Protein AF-A0A962WVI0-F1 (afdb_monomer)

Solvent-accessible surface area (backbone atoms only — not comparable to full-atom values): 6288 Å² total; per-residue (Å²): 140,79,96,77,80,83,67,69,96,44,57,62,69,58,54,50,51,53,52,48,50,35,63,75,66,69,47,70,40,40,59,70,53,51,54,46,50,17,64,77,70,76,43,54,53,50,62,50,49,47,32,52,44,49,34,35,76,66,60,50,27,42,79,47,70,33,97,84,33,87,57,80,89,40,72,70,53,44,51,52,53,69,66,40,94,67,65,51,73,73,72,51,65,50,57,67,26,36,37,41,68,50,75,80,127

Structure (mmCIF, N/CA/C/O backbone):
data_AF-A0A962WVI0-F1
#
_entry.id   AF-A0A962WVI0-F1
#
loop_
_atom_site.group_PDB
_atom_site.id
_atom_site.type_symbol
_atom_site.label_atom_id
_atom_site.label_alt_id
_atom_site.label_comp_id
_atom_site.label_asym_id
_atom_site.label_entity_id
_atom_site.label_seq_id
_atom_site.pdbx_PDB_ins_code
_atom_site.Cartn_x
_atom_site.Cartn_y
_atom_site.Cartn_z
_atom_site.occupancy
_atom_site.B_iso_or_equiv
_atom_site.auth_seq_id
_atom_site.auth_comp_id
_atom_site.auth_asym_id
_atom_site.auth_atom_id
_atom_site.pdbx_PDB_model_num
ATOM 1 N N . MET A 1 1 ? 0.475 -22.699 -26.411 1.00 41.25 1 MET A N 1
ATOM 2 C CA . MET A 1 1 ? 1.390 -21.630 -25.960 1.00 41.25 1 MET A CA 1
ATOM 3 C C . MET A 1 1 ? 0.630 -20.345 -26.233 1.00 41.25 1 MET A C 1
ATOM 5 O O . MET A 1 1 ? 0.280 -20.152 -27.384 1.00 41.25 1 MET A O 1
ATOM 9 N N . GLN A 1 2 ? 0.184 -19.534 -25.285 1.00 39.56 2 GLN A N 1
ATOM 10 C CA . GLN A 1 2 ? 0.561 -19.322 -23.888 1.00 39.56 2 GLN A CA 1
ATOM 11 C C . GLN A 1 2 ? -0.676 -18.659 -23.254 1.00 39.56 2 GLN A C 1
ATOM 13 O O . GLN A 1 2 ? -1.166 -17.676 -23.803 1.00 39.56 2 GLN A O 1
ATOM 18 N N . ALA A 1 3 ? -1.232 -19.234 -22.192 1.00 39.66 3 ALA A N 1
ATOM 19 C CA . ALA A 1 3 ? -2.315 -18.620 -21.424 1.00 39.66 3 ALA A CA 1
ATOM 20 C C . ALA A 1 3 ? -1.684 -18.095 -20.133 1.00 39.66 3 ALA A C 1
ATOM 22 O O . ALA A 1 3 ? -1.925 -18.620 -19.056 1.00 39.66 3 ALA A O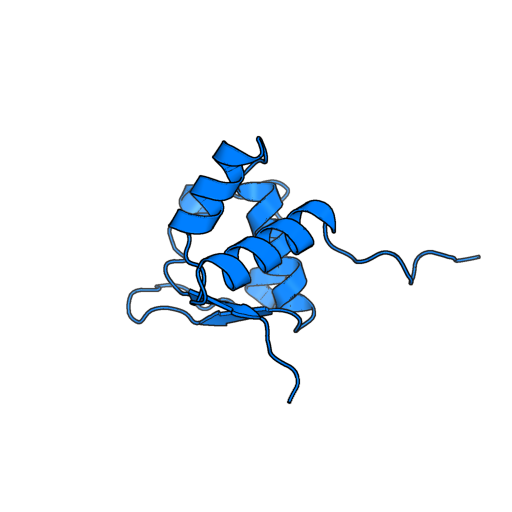 1
ATOM 23 N N . ASP A 1 4 ? -0.784 -17.129 -20.295 1.00 47.91 4 ASP A N 1
ATOM 24 C CA . ASP A 1 4 ? -0.012 -16.513 -19.209 1.00 47.91 4 ASP A CA 1
ATOM 25 C C . ASP A 1 4 ? -0.171 -14.978 -19.226 1.00 47.91 4 ASP A C 1
ATOM 27 O O . ASP A 1 4 ? 0.598 -14.270 -18.585 1.00 47.91 4 ASP A O 1
ATOM 31 N N . ASP A 1 5 ? -1.149 -14.456 -19.980 1.00 47.16 5 ASP A N 1
ATOM 32 C CA . ASP A 1 5 ? -1.398 -13.010 -20.131 1.00 47.16 5 ASP A CA 1
ATOM 33 C C . ASP A 1 5 ? -2.630 -12.520 -19.341 1.00 47.16 5 ASP A C 1
ATOM 35 O O . ASP A 1 5 ? -2.790 -11.326 -19.130 1.00 47.16 5 ASP A O 1
ATOM 39 N N . ASP A 1 6 ? -3.486 -13.435 -18.867 1.00 52.12 6 ASP A N 1
ATOM 40 C CA . ASP A 1 6 ? -4.770 -13.088 -18.229 1.00 52.12 6 ASP A CA 1
ATOM 41 C C . ASP A 1 6 ? -4.716 -13.105 -16.691 1.00 52.12 6 ASP A C 1
ATOM 43 O O . ASP A 1 6 ? -5.636 -12.634 -16.029 1.00 52.12 6 ASP A O 1
ATOM 47 N N . MET A 1 7 ? -3.636 -13.632 -16.096 1.00 50.72 7 MET A N 1
ATOM 48 C CA . MET A 1 7 ? -3.514 -13.657 -14.640 1.00 50.72 7 MET A CA 1
ATOM 49 C C . MET A 1 7 ? -2.974 -12.306 -14.155 1.00 50.72 7 MET A C 1
ATOM 51 O O . MET A 1 7 ? -1.899 -11.887 -14.603 1.00 50.72 7 MET A O 1
ATOM 55 N N . PRO A 1 8 ? -3.688 -11.599 -13.262 1.00 59.50 8 PRO A N 1
ATOM 56 C CA . PRO A 1 8 ? -3.192 -10.346 -12.715 1.00 59.50 8 PRO A CA 1
ATOM 57 C C . PRO A 1 8 ? -1.824 -10.574 -12.076 1.00 59.50 8 PRO A C 1
ATOM 59 O O . PRO A 1 8 ? -1.585 -11.571 -11.398 1.00 59.50 8 PRO A O 1
ATOM 62 N N . ARG A 1 9 ? -0.899 -9.637 -12.307 1.00 69.75 9 ARG A N 1
ATOM 63 C CA . ARG A 1 9 ? 0.491 -9.755 -11.832 1.00 69.75 9 ARG A CA 1
ATOM 64 C C . ARG A 1 9 ? 0.641 -9.618 -10.317 1.00 69.75 9 ARG A C 1
ATOM 66 O O . ARG A 1 9 ? 1.759 -9.681 -9.825 1.00 69.75 9 ARG A O 1
ATOM 73 N N . TRP A 1 10 ? -0.457 -9.398 -9.607 1.00 84.56 10 TRP A N 1
ATOM 74 C CA . TRP A 1 10 ? -0.530 -9.198 -8.169 1.00 84.56 10 TRP A CA 1
ATOM 75 C C . TRP A 1 10 ? -1.508 -10.189 -7.544 1.00 84.56 10 TRP A C 1
ATOM 77 O O . TRP A 1 10 ? -2.348 -10.773 -8.228 1.00 84.56 10 TRP A O 1
ATOM 87 N N . ASP A 1 11 ? -1.441 -10.321 -6.224 1.00 87.50 11 ASP A N 1
ATOM 88 C CA . ASP A 1 11 ? -2.339 -11.195 -5.485 1.00 87.50 11 ASP A CA 1
ATOM 89 C C . ASP A 1 11 ? -3.764 -10.608 -5.436 1.00 87.50 11 ASP A C 1
ATOM 91 O O . ASP A 1 11 ? -4.011 -9.538 -4.866 1.00 87.50 11 ASP A O 1
ATOM 95 N N . GLU A 1 12 ? -4.723 -11.276 -6.085 1.00 88.81 12 GLU A N 1
ATOM 96 C CA . GLU A 1 12 ? -6.108 -10.792 -6.179 1.00 88.81 12 GLU A CA 1
ATOM 97 C C . GLU A 1 12 ? -6.817 -10.746 -4.827 1.00 88.81 12 GLU A C 1
ATOM 99 O O . GLU A 1 12 ? -7.675 -9.881 -4.624 1.00 88.81 12 GLU A O 1
ATOM 104 N N . ALA A 1 13 ? -6.456 -11.636 -3.897 1.00 90.81 13 ALA A N 1
ATOM 105 C CA . ALA A 1 13 ? -7.050 -11.651 -2.568 1.00 90.81 13 ALA A CA 1
ATOM 106 C C . ALA A 1 13 ? -6.642 -10.390 -1.799 1.00 90.81 13 ALA A C 1
ATOM 108 O O . ALA A 1 13 ? -7.502 -9.689 -1.257 1.00 90.81 13 ALA A O 1
ATOM 109 N N . ILE A 1 14 ? -5.353 -10.038 -1.841 1.00 92.50 14 ILE A N 1
ATOM 110 C CA . ILE A 1 14 ? -4.846 -8.799 -1.243 1.00 9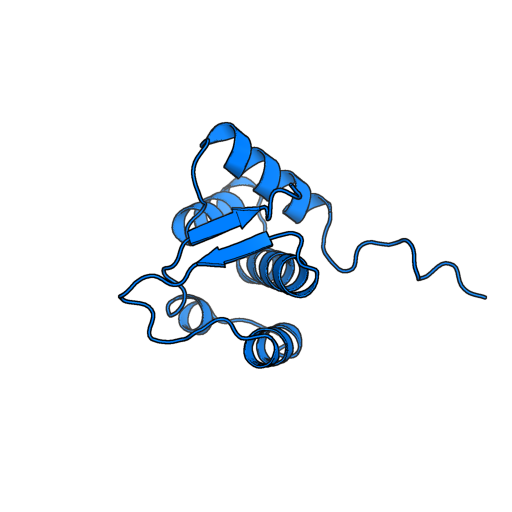2.50 14 ILE A CA 1
ATOM 111 C C . ILE A 1 14 ? -5.447 -7.574 -1.941 1.00 92.50 14 ILE A C 1
ATOM 113 O O . ILE A 1 14 ? -5.936 -6.661 -1.273 1.00 92.50 14 ILE A O 1
ATOM 117 N N . ALA A 1 15 ? -5.463 -7.541 -3.276 1.00 91.94 15 ALA A N 1
ATOM 118 C CA . ALA A 1 15 ? -6.015 -6.409 -4.020 1.00 91.94 15 ALA A CA 1
ATOM 119 C C . ALA A 1 15 ? -7.514 -6.195 -3.738 1.00 91.94 15 ALA A C 1
ATOM 121 O O . ALA A 1 15 ? -7.966 -5.052 -3.616 1.00 91.94 15 ALA A O 1
ATOM 122 N N . GLY A 1 16 ? -8.288 -7.277 -3.620 1.00 91.56 16 GLY A N 1
ATOM 123 C CA . GLY A 1 16 ? -9.699 -7.240 -3.235 1.00 91.56 16 GLY A CA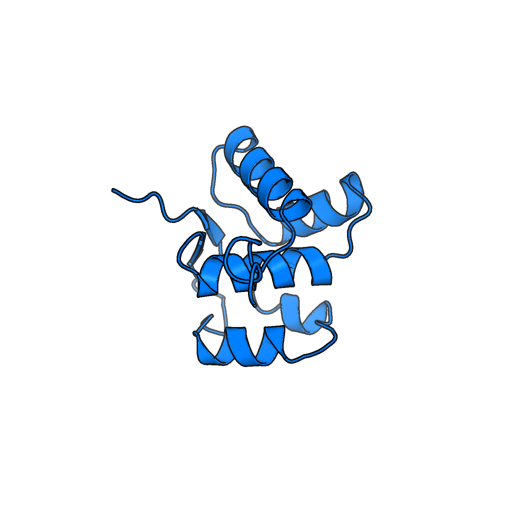 1
ATOM 124 C C . GLY A 1 16 ? -9.892 -6.707 -1.817 1.00 91.56 16 GLY A C 1
ATOM 125 O O . GLY A 1 16 ? -10.656 -5.760 -1.620 1.00 91.56 16 GLY A O 1
ATOM 126 N N . MET A 1 17 ? -9.133 -7.245 -0.861 1.00 93.56 17 MET A N 1
ATOM 127 C CA 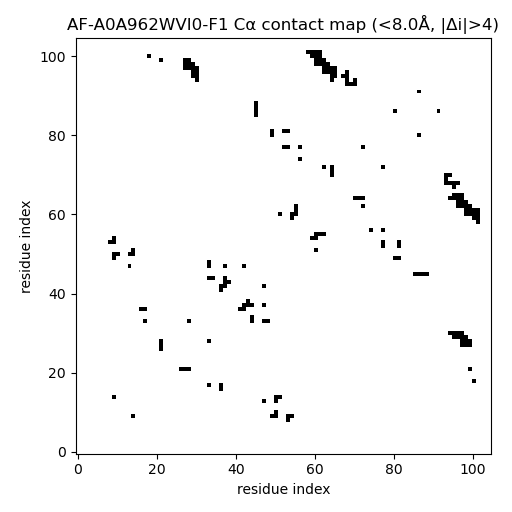. MET A 1 17 ? -9.138 -6.821 0.541 1.00 93.56 17 MET A CA 1
ATOM 128 C C . MET A 1 17 ? -8.819 -5.327 0.690 1.00 93.56 17 MET A C 1
ATOM 130 O O . MET A 1 17 ? -9.538 -4.594 1.367 1.00 93.56 17 MET A O 1
ATOM 134 N N . VAL A 1 18 ? -7.773 -4.842 0.019 1.00 93.62 18 VAL A N 1
ATOM 135 C CA . VAL A 1 18 ? -7.379 -3.429 0.084 1.00 93.62 18 VAL A CA 1
ATOM 136 C C . VAL A 1 18 ? -8.444 -2.518 -0.539 1.00 93.62 18 VAL A C 1
ATOM 138 O O . VAL A 1 18 ? -8.756 -1.455 0.005 1.00 93.62 18 VAL A O 1
ATOM 141 N N . LYS A 1 19 ? -9.038 -2.917 -1.671 1.00 92.00 19 LYS A N 1
ATOM 142 C CA . LYS A 1 19 ? -10.148 -2.167 -2.286 1.00 92.00 19 LYS A CA 1
ATOM 143 C C . LYS A 1 19 ? -11.361 -2.101 -1.360 1.00 92.00 19 LYS A C 1
ATOM 145 O O . LYS A 1 19 ? -12.020 -1.062 -1.309 1.00 92.00 19 LYS A O 1
ATOM 150 N N . GLU A 1 20 ? -11.667 -3.184 -0.653 1.00 92.88 20 GLU A N 1
ATOM 151 C CA . GLU A 1 20 ? -12.755 -3.218 0.323 1.00 92.88 20 GLU A CA 1
ATOM 152 C C . GLU A 1 20 ? -12.473 -2.296 1.514 1.00 92.88 20 GLU A C 1
ATOM 154 O O . GLU A 1 20 ? -13.334 -1.494 1.869 1.00 92.88 20 GLU A O 1
ATOM 159 N N . GLU A 1 21 ? -11.253 -2.308 2.055 1.00 94.12 21 GLU A N 1
ATOM 160 C CA . GLU A 1 21 ? -10.837 -1.378 3.112 1.00 94.12 21 GLU A CA 1
ATOM 161 C C . GLU A 1 21 ? -10.993 0.086 2.675 1.00 94.12 21 GLU A C 1
ATOM 163 O O . GLU A 1 21 ? -11.572 0.897 3.397 1.00 94.12 21 GLU A O 1
ATOM 168 N N . PHE A 1 22 ? -10.556 0.432 1.459 1.00 93.31 22 PHE A N 1
ATOM 169 C CA . PHE A 1 22 ? -10.745 1.782 0.921 1.00 93.31 22 PHE A CA 1
ATOM 170 C C . PHE A 1 22 ? -12.229 2.162 0.821 1.00 93.31 22 PHE A C 1
ATOM 172 O O . PHE A 1 22 ? -12.600 3.275 1.193 1.00 93.31 22 PHE A O 1
ATOM 179 N N . ARG A 1 23 ? -13.094 1.243 0.367 1.00 91.19 23 ARG A N 1
ATOM 180 C CA . ARG A 1 23 ? -14.549 1.471 0.297 1.00 91.19 23 ARG A CA 1
ATOM 181 C C . ARG A 1 23 ? -15.173 1.647 1.681 1.00 91.19 23 ARG A C 1
ATOM 183 O O . ARG A 1 23 ? -15.993 2.544 1.853 1.00 91.19 23 ARG A O 1
ATOM 190 N N . ASN A 1 24 ? -14.774 0.827 2.652 1.00 92.06 24 ASN A N 1
ATOM 191 C CA . ASN A 1 24 ? -15.291 0.867 4.021 1.00 92.06 24 ASN A CA 1
ATOM 192 C C . ASN A 1 24 ? -14.862 2.142 4.751 1.00 92.06 24 ASN A C 1
ATOM 194 O O . ASN A 1 24 ? -15.669 2.786 5.421 1.00 92.06 24 ASN A O 1
ATOM 198 N N . LYS A 1 25 ? -13.591 2.525 4.601 1.00 91.38 25 LYS A N 1
ATOM 199 C CA . LYS A 1 25 ? -13.032 3.746 5.186 1.00 91.38 25 LYS A CA 1
ATOM 200 C C . LYS A 1 25 ? -13.509 5.008 4.461 1.00 91.38 25 LYS A C 1
ATOM 202 O O . LYS A 1 25 ? -13.580 6.070 5.076 1.00 91.38 25 LYS A O 1
ATOM 207 N N . ASN A 1 26 ? -13.824 4.889 3.169 1.00 90.00 26 ASN A N 1
ATOM 208 C CA . ASN A 1 26 ? -14.195 5.975 2.261 1.00 90.00 26 ASN A CA 1
ATOM 209 C C . ASN A 1 26 ? -13.188 7.144 2.272 1.00 90.00 26 ASN A C 1
ATOM 211 O O . ASN A 1 26 ? -13.554 8.318 2.222 1.00 90.00 26 ASN A O 1
ATOM 215 N N . ALA A 1 27 ? -11.902 6.815 2.399 1.00 90.25 27 ALA A N 1
ATOM 216 C CA . ALA A 1 27 ? -10.795 7.762 2.426 1.00 90.25 27 ALA A CA 1
ATOM 217 C C . ALA A 1 27 ? -9.499 7.072 1.967 1.00 90.25 27 ALA A C 1
ATOM 219 O O . ALA A 1 27 ? -9.408 5.843 2.061 1.00 90.25 27 ALA A O 1
ATOM 220 N N . PRO A 1 28 ? -8.485 7.834 1.510 1.00 92.19 28 PRO A N 1
ATOM 221 C CA . PRO A 1 28 ? -7.193 7.272 1.133 1.00 92.19 28 PRO A CA 1
ATOM 222 C C . PRO A 1 28 ? -6.580 6.426 2.252 1.00 92.19 28 PRO A C 1
ATOM 224 O O . PRO A 1 28 ? -6.670 6.763 3.440 1.00 92.19 28 PRO A O 1
ATOM 227 N N . LEU A 1 29 ? -5.954 5.321 1.860 1.00 93.88 29 LEU A N 1
ATOM 228 C CA . LEU A 1 29 ? -5.299 4.402 2.780 1.00 93.88 29 LEU A CA 1
ATOM 229 C C . LEU A 1 29 ? -3.898 4.901 3.128 1.00 93.88 29 LEU A C 1
ATOM 231 O O . LEU A 1 29 ? -3.233 5.548 2.325 1.00 93.88 29 LEU A O 1
ATOM 235 N N . VAL A 1 30 ? -3.443 4.596 4.332 1.00 92.69 30 VAL A N 1
ATOM 236 C CA . VAL A 1 30 ? -2.107 4.910 4.843 1.00 92.69 30 VAL A CA 1
ATOM 237 C C . VAL A 1 30 ? -1.439 3.640 5.362 1.00 92.69 30 VAL A C 1
ATOM 239 O O . VAL A 1 30 ? -2.090 2.617 5.569 1.00 92.69 30 VAL A O 1
ATOM 242 N N . MET A 1 31 ? -0.135 3.705 5.641 1.00 90.75 31 MET A N 1
ATOM 243 C CA . MET A 1 31 ? 0.652 2.567 6.141 1.00 90.75 31 MET A CA 1
ATOM 244 C C . MET A 1 31 ? 0.023 1.866 7.361 1.00 90.75 31 MET A C 1
ATOM 246 O O . MET A 1 31 ? 0.098 0.645 7.499 1.00 90.75 31 MET A O 1
ATOM 250 N N . THR A 1 32 ? -0.633 2.618 8.247 1.00 91.56 32 THR A N 1
ATOM 251 C CA . THR A 1 32 ? -1.336 2.054 9.409 1.00 91.56 32 THR A CA 1
ATOM 252 C C . THR A 1 32 ? -2.503 1.145 9.014 1.00 91.56 32 THR A C 1
ATOM 254 O O . THR A 1 32 ? -2.730 0.150 9.700 1.00 91.56 32 THR A O 1
ATOM 257 N N . ASP A 1 33 ? -3.209 1.437 7.917 1.00 93.62 33 ASP A N 1
ATOM 258 C CA . ASP A 1 33 ? -4.298 0.583 7.431 1.00 93.62 33 ASP A CA 1
ATOM 259 C C . ASP A 1 33 ? -3.740 -0.747 6.910 1.00 93.62 33 ASP A C 1
ATOM 261 O O . ASP A 1 33 ? -4.224 -1.802 7.301 1.00 93.62 33 ASP A O 1
ATOM 265 N N . PHE A 1 34 ? -2.654 -0.734 6.129 1.00 93.12 34 PHE A N 1
ATOM 266 C CA . PHE A 1 34 ? -2.029 -1.975 5.643 1.00 93.12 34 PHE A CA 1
ATOM 267 C C . PHE A 1 34 ? -1.466 -2.835 6.774 1.00 93.12 34 PHE A C 1
ATOM 269 O O . PHE A 1 34 ? -1.595 -4.055 6.745 1.00 93.12 34 PHE A O 1
ATOM 276 N N . ARG A 1 35 ? -0.892 -2.215 7.812 1.00 91.75 35 ARG A N 1
ATOM 277 C CA . ARG A 1 35 ? -0.458 -2.928 9.026 1.00 91.75 35 ARG A CA 1
ATOM 278 C C . ARG A 1 35 ? -1.623 -3.576 9.764 1.00 91.75 35 ARG A C 1
ATOM 280 O O . ARG A 1 35 ? -1.457 -4.659 10.320 1.00 91.75 35 ARG A O 1
ATOM 287 N N . ARG A 1 36 ? -2.783 -2.915 9.788 1.00 93.19 36 ARG A N 1
ATOM 288 C CA . ARG A 1 36 ? -4.006 -3.493 10.348 1.00 93.19 36 ARG A CA 1
ATOM 289 C C . ARG A 1 36 ? -4.471 -4.673 9.500 1.00 93.19 36 ARG A C 1
ATOM 291 O O . ARG A 1 36 ? -4.626 -5.750 10.050 1.00 93.19 36 ARG A O 1
ATOM 298 N N . LEU A 1 37 ? -4.579 -4.503 8.182 1.00 93.19 37 LEU A N 1
ATOM 299 C CA . LEU A 1 37 ? -4.976 -5.568 7.255 1.00 93.19 37 LEU A CA 1
ATOM 300 C C . LEU A 1 37 ? -4.057 -6.793 7.336 1.00 93.19 37 LEU A C 1
ATOM 302 O O . LEU A 1 37 ? -4.549 -7.912 7.412 1.00 93.19 37 LEU A O 1
ATOM 306 N N . ALA A 1 38 ? -2.739 -6.584 7.404 1.00 92.38 38 ALA A N 1
ATOM 307 C CA . ALA A 1 38 ? -1.761 -7.650 7.621 1.00 92.38 38 ALA A CA 1
ATOM 308 C C . ALA A 1 38 ? -2.116 -8.492 8.855 1.00 92.38 38 ALA A C 1
ATOM 310 O O . ALA A 1 38 ? -2.139 -9.717 8.812 1.00 92.38 38 ALA A O 1
ATOM 311 N N . LYS A 1 39 ? -2.456 -7.823 9.960 1.00 91.88 39 LYS A N 1
ATOM 312 C CA . LYS A 1 39 ? -2.802 -8.483 11.217 1.00 91.88 39 LYS A CA 1
ATOM 313 C C . LYS A 1 39 ? -4.188 -9.135 11.193 1.00 91.88 39 LYS A C 1
ATOM 315 O O . LYS A 1 39 ? -4.330 -10.235 11.712 1.00 91.88 39 LYS A O 1
ATOM 320 N N . ASP A 1 40 ? -5.197 -8.455 10.655 1.00 92.44 40 ASP A N 1
ATOM 321 C CA . ASP A 1 40 ? -6.587 -8.932 10.634 1.00 92.44 40 ASP A CA 1
ATOM 322 C C . ASP A 1 40 ? -6.774 -10.147 9.713 1.00 92.44 40 ASP A C 1
ATOM 324 O O . ASP A 1 40 ? -7.567 -11.034 10.023 1.00 92.44 40 ASP A O 1
ATOM 328 N N . TYR A 1 41 ? -6.016 -10.213 8.617 1.00 89.50 41 TYR A N 1
ATOM 329 C CA . TYR A 1 41 ? -6.131 -11.264 7.603 1.00 89.50 41 TYR A CA 1
ATOM 330 C C . TYR A 1 41 ? -4.948 -12.251 7.592 1.00 89.50 41 TYR A C 1
ATOM 332 O O . TYR A 1 41 ? -4.852 -13.067 6.681 1.00 89.50 41 TYR A O 1
ATOM 340 N N . ASP A 1 42 ? -4.061 -12.193 8.595 1.00 90.56 42 ASP A N 1
ATOM 341 C CA . ASP A 1 42 ? -2.849 -13.030 8.726 1.00 90.56 42 ASP A CA 1
ATOM 342 C C . ASP A 1 42 ? -1.903 -12.969 7.504 1.00 90.56 42 ASP A C 1
ATOM 344 O O . ASP A 1 42 ? -1.137 -13.889 7.220 1.00 90.56 42 ASP A O 1
ATOM 348 N N . PHE A 1 43 ? -1.930 -11.854 6.770 1.00 89.44 43 PHE A N 1
ATOM 349 C CA . PHE A 1 43 ? -1.000 -11.587 5.677 1.00 89.44 43 PHE A CA 1
ATOM 350 C C . PHE A 1 43 ? 0.272 -10.922 6.189 1.00 89.44 43 PHE A C 1
ATOM 352 O O . PHE A 1 43 ? 0.280 -10.180 7.174 1.00 89.44 43 PHE A O 1
ATOM 359 N N . ARG A 1 44 ? 1.377 -11.113 5.471 1.00 89.75 44 ARG A N 1
ATOM 360 C CA . ARG A 1 44 ? 2.595 -10.361 5.765 1.00 89.75 44 ARG A CA 1
ATOM 361 C C . ARG A 1 44 ? 2.484 -8.972 5.145 1.00 89.75 44 ARG A C 1
ATOM 363 O O . ARG A 1 44 ? 2.001 -8.807 4.027 1.00 89.75 44 ARG A O 1
ATOM 370 N N . LEU A 1 45 ? 2.960 -7.962 5.873 1.00 89.81 45 LEU A N 1
ATOM 371 C CA . LEU A 1 45 ? 2.955 -6.585 5.379 1.00 89.81 45 LEU A CA 1
ATOM 372 C C . LEU A 1 45 ? 3.768 -6.447 4.083 1.00 89.81 45 LEU A C 1
ATOM 374 O O . LEU A 1 45 ? 3.378 -5.670 3.220 1.00 89.81 45 LEU A O 1
ATOM 378 N N . ASP A 1 46 ? 4.864 -7.199 3.932 1.00 88.31 46 ASP A N 1
ATOM 379 C CA . ASP A 1 46 ? 5.659 -7.191 2.702 1.00 88.31 46 ASP A CA 1
ATOM 380 C C . ASP A 1 46 ? 4.875 -7.692 1.482 1.00 88.31 46 ASP A C 1
ATOM 382 O O . ASP A 1 46 ? 4.920 -7.023 0.454 1.00 88.31 46 ASP A O 1
ATOM 386 N N . ASP A 1 47 ? 4.086 -8.764 1.611 1.00 88.62 47 ASP A N 1
ATOM 387 C CA . ASP A 1 47 ? 3.217 -9.269 0.534 1.00 88.62 47 ASP A CA 1
ATOM 388 C C . ASP A 1 47 ? 2.124 -8.247 0.155 1.00 88.62 47 ASP A C 1
ATOM 390 O O . ASP A 1 47 ? 1.836 -8.014 -1.025 1.00 88.62 47 ASP A O 1
ATOM 394 N N . ILE A 1 48 ? 1.547 -7.563 1.156 1.00 91.62 48 ILE A N 1
ATOM 395 C CA . ILE A 1 48 ? 0.568 -6.492 0.912 1.00 91.62 48 ILE A CA 1
ATOM 396 C C . ILE A 1 48 ? 1.214 -5.332 0.156 1.00 91.62 48 ILE A C 1
ATOM 398 O O . ILE A 1 48 ? 0.664 -4.860 -0.839 1.00 91.62 48 ILE A O 1
ATOM 402 N N . MET A 1 49 ? 2.378 -4.866 0.607 1.00 90.38 49 MET A N 1
ATOM 403 C CA . MET A 1 49 ? 3.054 -3.723 -0.005 1.00 90.38 49 MET A CA 1
ATOM 404 C C . MET A 1 49 ? 3.595 -4.042 -1.399 1.00 90.38 49 MET A C 1
ATOM 406 O O .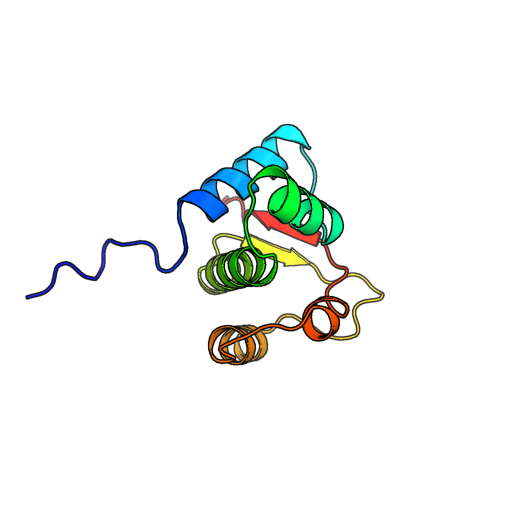 MET A 1 49 ? 3.504 -3.189 -2.277 1.00 90.38 49 MET A O 1
ATOM 410 N N . GLU A 1 50 ? 4.084 -5.260 -1.636 1.00 88.31 50 GLU A N 1
ATOM 411 C CA . GLU A 1 50 ? 4.450 -5.726 -2.977 1.00 88.31 50 GLU A CA 1
ATOM 412 C C . GLU A 1 50 ? 3.245 -5.656 -3.926 1.00 88.31 50 GLU A C 1
ATOM 414 O O . GLU A 1 50 ? 3.331 -5.059 -5.001 1.00 88.31 50 GLU A O 1
ATOM 419 N N . THR A 1 51 ? 2.083 -6.147 -3.484 1.00 91.00 51 THR A N 1
ATOM 420 C CA . THR A 1 51 ? 0.828 -6.044 -4.243 1.00 91.00 51 THR A CA 1
ATOM 421 C C . THR A 1 51 ? 0.442 -4.586 -4.514 1.00 91.00 51 THR A C 1
ATOM 423 O O . THR A 1 51 ? 0.064 -4.244 -5.636 1.00 91.00 51 THR A O 1
ATOM 426 N N . MET A 1 52 ? 0.585 -3.689 -3.531 1.00 91.44 52 MET A N 1
ATOM 427 C CA . MET A 1 52 ? 0.345 -2.253 -3.731 1.00 91.44 52 MET A CA 1
ATOM 428 C C . MET A 1 52 ? 1.287 -1.645 -4.771 1.00 91.44 52 MET A C 1
ATOM 430 O O . MET A 1 52 ? 0.844 -0.879 -5.627 1.00 91.44 52 MET A O 1
ATOM 434 N N . PHE A 1 53 ? 2.573 -1.993 -4.726 1.00 88.88 53 PHE A N 1
ATOM 435 C CA . PHE A 1 53 ? 3.570 -1.519 -5.681 1.00 88.88 53 PHE A CA 1
ATOM 436 C C . PHE A 1 53 ? 3.273 -1.995 -7.101 1.00 88.88 53 PHE A C 1
ATOM 438 O O . PHE A 1 53 ? 3.337 -1.193 -8.033 1.00 88.88 53 PHE A O 1
ATOM 445 N N . LEU A 1 54 ? 2.879 -3.258 -7.266 1.00 87.44 54 LEU A N 1
ATOM 446 C CA . LEU A 1 54 ? 2.439 -3.805 -8.548 1.00 87.44 54 LEU A CA 1
ATOM 447 C C . LEU A 1 54 ? 1.201 -3.067 -9.070 1.00 87.44 54 LEU A C 1
ATOM 449 O O . LEU A 1 54 ? 1.165 -2.664 -10.230 1.00 87.44 54 LEU A O 1
ATOM 453 N N . MET A 1 55 ? 0.215 -2.802 -8.213 1.00 89.75 55 MET A N 1
ATOM 454 C CA . MET A 1 55 ? -0.969 -2.038 -8.610 1.00 89.75 55 MET A CA 1
ATOM 455 C C . MET A 1 55 ? -0.644 -0.590 -9.007 1.00 89.75 55 MET A C 1
ATOM 457 O O . MET A 1 55 ? -1.279 -0.068 -9.922 1.00 89.75 55 MET A O 1
ATOM 461 N N . VAL A 1 56 ? 0.340 0.056 -8.371 1.00 89.81 56 VAL A N 1
ATOM 462 C CA . VAL A 1 56 ? 0.820 1.383 -8.799 1.00 89.81 56 VAL A CA 1
ATOM 463 C C . VAL A 1 56 ? 1.581 1.306 -10.119 1.00 89.81 56 VAL A C 1
ATOM 465 O O . VAL A 1 56 ? 1.366 2.131 -11.002 1.00 89.81 56 VAL A O 1
ATOM 468 N N . MET A 1 57 ? 2.432 0.293 -10.287 1.00 85.62 57 MET A N 1
ATOM 469 C CA . MET A 1 57 ? 3.178 0.060 -11.525 1.00 85.62 57 MET A CA 1
ATOM 470 C C . MET A 1 57 ? 2.251 -0.136 -12.734 1.00 85.62 57 MET A C 1
ATOM 472 O O . MET A 1 57 ? 2.601 0.265 -13.839 1.00 85.62 57 MET A O 1
ATOM 476 N N . HIS A 1 58 ? 1.078 -0.730 -12.507 1.00 86.06 58 HIS A N 1
ATOM 477 C CA . HIS A 1 58 ? 0.040 -0.979 -13.508 1.00 86.06 58 HIS A CA 1
ATOM 478 C C . HIS A 1 58 ? -1.061 0.096 -13.549 1.00 86.06 58 HIS A C 1
ATOM 480 O O . HIS A 1 58 ? -2.122 -0.151 -14.117 1.00 86.06 58 HIS A O 1
ATOM 486 N N . GLU A 1 59 ? -0.840 1.263 -12.935 1.00 87.19 59 GLU A N 1
ATOM 487 C CA . GLU A 1 59 ? -1.769 2.406 -12.965 1.00 87.19 59 GLU A CA 1
ATOM 488 C C . GLU A 1 59 ? -3.184 2.090 -12.426 1.00 87.19 59 GLU A C 1
ATOM 490 O O . GLU A 1 59 ? -4.147 2.806 -12.695 1.00 87.19 59 GLU A O 1
ATOM 495 N N . ALA A 1 60 ? -3.328 1.041 -11.611 1.00 88.25 60 ALA A N 1
ATOM 496 C CA . ALA A 1 60 ? -4.572 0.726 -10.907 1.00 88.25 60 ALA A CA 1
ATOM 497 C C . ALA A 1 60 ? -4.712 1.539 -9.608 1.00 88.25 60 ALA A C 1
ATOM 499 O O . ALA A 1 60 ? -5.822 1.831 -9.152 1.00 88.25 60 ALA A O 1
ATOM 500 N N . TRP A 1 61 ? -3.582 1.891 -8.996 1.00 92.06 61 TRP A N 1
ATOM 501 C CA . TRP A 1 61 ? -3.493 2.675 -7.767 1.00 92.06 61 TRP A CA 1
ATOM 502 C C . TRP A 1 61 ? -2.449 3.779 -7.902 1.00 92.06 61 TRP A C 1
ATOM 504 O O . TRP A 1 61 ? -1.547 3.706 -8.727 1.00 92.06 61 TRP A O 1
ATOM 514 N N . ALA A 1 62 ? -2.565 4.804 -7.068 1.00 90.44 62 ALA A N 1
ATOM 515 C CA . ALA A 1 62 ? -1.605 5.886 -6.956 1.00 90.44 62 ALA A CA 1
ATOM 516 C C . ALA A 1 62 ? -1.145 6.024 -5.509 1.00 90.44 62 ALA A C 1
ATOM 518 O O . ALA A 1 62 ? -1.948 5.949 -4.572 1.00 90.44 62 ALA A O 1
ATOM 519 N N . TYR A 1 63 ? 0.151 6.280 -5.355 1.00 90.56 63 TYR A N 1
ATOM 520 C CA . TYR A 1 63 ? 0.732 6.760 -4.114 1.00 90.56 63 TYR A CA 1
ATOM 521 C C . TYR A 1 63 ? 0.927 8.269 -4.197 1.00 90.56 63 TYR A C 1
ATOM 523 O O . TYR A 1 63 ? 1.574 8.772 -5.116 1.00 90.56 63 TYR A O 1
ATOM 531 N N . GLN A 1 64 ? 0.395 8.987 -3.220 1.00 89.44 64 GLN A N 1
ATOM 532 C CA . GLN A 1 64 ? 0.633 10.406 -3.039 1.00 89.44 64 GLN A CA 1
ATOM 533 C C . GLN A 1 64 ? 1.535 10.589 -1.822 1.00 89.44 64 GLN A C 1
ATOM 535 O O . GLN A 1 64 ? 1.101 10.431 -0.681 1.00 89.44 64 GLN A O 1
ATOM 540 N N . ALA A 1 65 ? 2.802 10.914 -2.080 1.00 85.69 65 ALA A N 1
ATOM 541 C CA . ALA A 1 65 ? 3.788 11.183 -1.043 1.00 85.69 65 ALA A CA 1
ATOM 542 C C . ALA A 1 65 ? 3.318 12.322 -0.121 1.00 85.69 65 ALA A C 1
ATOM 544 O O . ALA A 1 65 ? 2.751 13.321 -0.574 1.00 85.69 65 ALA A O 1
ATOM 545 N N . SER A 1 66 ? 3.558 12.173 1.181 1.00 82.44 66 SER A N 1
ATOM 546 C CA . SER A 1 66 ? 3.335 13.259 2.136 1.00 82.44 66 SER A CA 1
ATOM 547 C C . SER A 1 66 ? 4.446 14.307 2.008 1.00 82.44 66 SER A C 1
ATOM 549 O O . SER A 1 66 ? 5.544 14.001 1.561 1.00 82.44 66 SER A O 1
ATOM 551 N N . ALA A 1 67 ? 4.229 15.541 2.468 1.00 74.94 67 ALA A N 1
ATOM 552 C CA . ALA A 1 67 ? 5.302 16.547 2.516 1.00 74.94 67 ALA A CA 1
ATOM 553 C C . ALA A 1 67 ? 6.498 16.110 3.394 1.00 74.94 67 ALA A C 1
ATOM 555 O O . ALA A 1 67 ? 7.594 16.652 3.273 1.00 74.94 67 ALA A O 1
ATOM 556 N N . SER A 1 68 ? 6.275 15.132 4.277 1.00 72.12 68 SER A N 1
ATOM 557 C CA . SER A 1 68 ? 7.293 14.515 5.131 1.00 72.12 68 SER A CA 1
ATOM 558 C C . SER A 1 68 ? 7.947 13.270 4.517 1.00 72.12 68 SER A C 1
ATOM 560 O O . SER A 1 68 ? 8.829 12.689 5.151 1.00 72.12 68 SER A O 1
ATOM 562 N N . ASP A 1 69 ? 7.520 12.823 3.331 1.00 72.19 69 ASP A N 1
ATOM 563 C CA . ASP A 1 69 ? 8.157 11.700 2.646 1.00 72.19 69 ASP A CA 1
ATOM 564 C C . ASP A 1 69 ? 9.526 12.129 2.130 1.00 72.19 69 ASP A C 1
ATOM 566 O O . ASP A 1 69 ? 9.665 13.079 1.363 1.00 72.19 69 ASP A O 1
ATOM 570 N N . GLN A 1 70 ? 10.554 11.391 2.535 1.00 65.00 70 GLN A N 1
ATOM 571 C CA . GLN A 1 70 ? 11.909 11.610 2.036 1.00 65.00 70 GLN A CA 1
ATOM 572 C C . GLN A 1 70 ? 12.135 10.974 0.659 1.00 65.00 70 GLN A C 1
ATOM 574 O O . GLN A 1 70 ? 13.173 11.222 0.046 1.00 65.00 70 GLN A O 1
ATOM 579 N N . LYS A 1 71 ? 11.208 10.128 0.186 1.00 67.94 71 LYS A N 1
ATOM 580 C CA . LYS A 1 71 ? 11.382 9.329 -1.026 1.00 67.94 71 LYS A CA 1
ATOM 581 C C . LYS A 1 71 ? 10.135 9.377 -1.903 1.00 67.94 71 LYS A C 1
ATOM 583 O O . LYS A 1 71 ? 9.050 8.998 -1.481 1.00 67.94 71 LYS A O 1
ATOM 588 N N . GLU A 1 72 ? 10.312 9.806 -3.147 1.00 74.06 72 GLU A N 1
ATOM 589 C CA . GLU A 1 72 ? 9.274 9.701 -4.170 1.00 74.06 72 GLU A CA 1
ATOM 590 C C . GLU A 1 72 ? 9.154 8.247 -4.644 1.00 74.06 72 GLU A C 1
ATOM 592 O O . GLU A 1 72 ? 10.157 7.566 -4.883 1.00 74.06 72 GLU A O 1
ATOM 597 N N . LEU A 1 73 ? 7.922 7.758 -4.798 1.00 80.00 73 LEU A N 1
ATOM 598 C CA . LEU A 1 73 ? 7.660 6.418 -5.320 1.00 80.00 73 LEU A CA 1
ATOM 599 C C . LEU A 1 73 ? 7.715 6.439 -6.855 1.00 80.00 73 LEU A C 1
ATOM 601 O O . LEU A 1 73 ? 6.690 6.457 -7.532 1.00 80.00 73 LEU A O 1
ATOM 605 N N . THR A 1 74 ? 8.927 6.486 -7.406 1.00 80.50 74 THR A N 1
ATOM 606 C CA . THR A 1 74 ? 9.152 6.437 -8.859 1.00 80.50 74 THR A CA 1
ATOM 607 C C . THR A 1 74 ? 9.024 5.012 -9.406 1.00 80.50 74 THR A C 1
ATOM 609 O O . THR A 1 74 ? 9.162 4.033 -8.672 1.00 80.50 74 THR A O 1
ATOM 612 N N . HIS A 1 75 ? 8.819 4.873 -10.719 1.00 73.69 75 HIS A N 1
ATOM 613 C CA . HIS A 1 75 ? 8.762 3.563 -11.379 1.00 73.69 75 HIS A CA 1
ATOM 614 C C . HIS A 1 75 ? 10.041 2.732 -11.160 1.00 73.69 75 HIS A C 1
ATOM 616 O 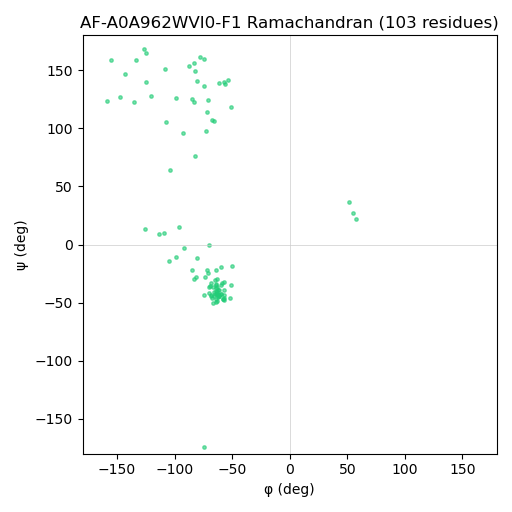O . HIS A 1 75 ? 9.969 1.539 -10.884 1.00 73.69 75 HIS A O 1
ATOM 622 N N . GLU A 1 76 ? 11.215 3.368 -11.188 1.00 81.38 76 GLU A N 1
ATOM 623 C CA . GLU A 1 76 ? 12.496 2.711 -10.888 1.00 81.38 76 GLU A CA 1
ATOM 624 C C . GLU A 1 76 ? 12.556 2.210 -9.439 1.00 81.38 76 GLU A C 1
ATOM 626 O O . GLU A 1 76 ? 12.995 1.090 -9.180 1.00 81.38 76 GLU A O 1
ATOM 631 N N . THR A 1 77 ? 12.042 3.011 -8.503 1.00 81.12 77 THR A N 1
ATOM 632 C CA . THR A 1 77 ? 11.930 2.641 -7.089 1.00 81.12 77 THR A CA 1
ATOM 633 C C . THR A 1 77 ? 11.013 1.427 -6.914 1.00 81.12 77 THR A C 1
ATOM 635 O O . THR A 1 77 ? 11.360 0.493 -6.195 1.00 81.12 77 THR A O 1
ATOM 638 N N . LEU A 1 78 ? 9.876 1.400 -7.614 1.00 80.69 78 LEU A N 1
ATOM 639 C CA . LEU A 1 78 ? 8.940 0.271 -7.611 1.00 80.69 78 LEU A CA 1
ATOM 640 C C . LEU A 1 78 ? 9.580 -1.013 -8.152 1.00 80.69 78 LEU A C 1
ATOM 642 O O . LEU A 1 78 ? 9.435 -2.068 -7.537 1.00 80.69 78 LEU A O 1
ATOM 646 N N . ILE A 1 79 ? 10.324 -0.930 -9.261 1.00 79.00 79 ILE A N 1
ATOM 647 C CA . ILE A 1 79 ? 11.047 -2.079 -9.827 1.00 79.00 79 ILE A CA 1
ATOM 648 C C . ILE A 1 79 ? 12.099 -2.597 -8.839 1.00 79.00 79 ILE A C 1
ATOM 650 O O . ILE A 1 79 ? 12.186 -3.808 -8.622 1.00 79.00 79 ILE A O 1
ATOM 654 N N . GLU A 1 80 ? 12.883 -1.710 -8.217 1.00 81.69 80 GLU A N 1
ATOM 655 C CA . GLU A 1 80 ? 13.890 -2.097 -7.220 1.00 81.69 80 GLU A CA 1
ATOM 656 C C . GLU A 1 80 ? 13.245 -2.861 -6.057 1.00 81.69 80 GLU A C 1
ATOM 658 O O . GLU A 1 80 ? 13.722 -3.930 -5.670 1.00 81.69 80 GLU A O 1
ATOM 663 N N . TYR A 1 81 ? 12.139 -2.340 -5.525 1.00 78.69 81 TYR A N 1
ATOM 664 C CA . TYR A 1 81 ? 11.445 -2.939 -4.390 1.00 78.69 81 TYR A CA 1
ATOM 665 C C . TYR A 1 81 ? 10.747 -4.254 -4.737 1.00 78.69 81 TYR A C 1
ATOM 667 O O . TYR A 1 81 ? 10.817 -5.180 -3.938 1.00 78.69 81 TYR A O 1
ATOM 675 N N . CYS A 1 82 ? 10.174 -4.382 -5.934 1.00 71.38 82 CYS A N 1
ATOM 676 C CA . CYS A 1 82 ? 9.594 -5.643 -6.403 1.00 71.38 82 CYS A CA 1
ATOM 677 C C . CYS A 1 82 ? 10.673 -6.698 -6.733 1.00 71.38 82 CYS A C 1
ATOM 679 O O . CYS A 1 82 ? 10.421 -7.898 -6.695 1.00 71.38 82 CYS A O 1
ATOM 681 N N . THR A 1 83 ? 11.902 -6.266 -7.043 1.00 77.69 83 THR A N 1
ATOM 682 C CA . THR A 1 83 ? 13.051 -7.166 -7.266 1.00 77.69 83 THR A CA 1
ATOM 683 C C . THR A 1 83 ? 13.695 -7.604 -5.947 1.00 77.69 83 THR A C 1
ATOM 685 O O . THR A 1 83 ? 14.285 -8.688 -5.849 1.00 77.69 83 THR A O 1
ATOM 688 N N . LYS A 1 84 ? 13.601 -6.774 -4.902 1.00 76.50 84 LYS A N 1
ATOM 689 C CA . LYS A 1 84 ? 14.029 -7.134 -3.551 1.00 76.50 84 LYS A CA 1
ATOM 690 C C . LYS A 1 84 ? 13.097 -8.216 -3.016 1.00 76.50 84 LYS A C 1
ATOM 692 O O . LYS A 1 84 ? 11.994 -7.939 -2.579 1.00 76.50 84 LYS A O 1
ATOM 697 N N . LYS A 1 85 ? 13.608 -9.449 -2.939 1.00 65.62 85 LYS A N 1
ATOM 698 C CA . LYS A 1 85 ? 12.899 -10.623 -2.387 1.00 65.62 85 LYS A CA 1
ATOM 699 C C . LYS A 1 85 ? 12.257 -10.416 -1.007 1.00 65.62 85 LYS A C 1
ATOM 701 O O . LYS A 1 85 ? 11.460 -11.253 -0.597 1.00 65.62 85 LYS A O 1
ATOM 706 N N . ARG A 1 86 ? 12.677 -9.395 -0.250 1.00 71.69 86 ARG A N 1
ATOM 707 C CA . ARG A 1 86 ? 12.063 -8.989 1.016 1.00 71.69 86 ARG A CA 1
ATOM 708 C C . ARG A 1 86 ? 12.166 -7.486 1.223 1.00 71.69 86 ARG A C 1
ATOM 710 O O . ARG A 1 86 ? 13.267 -6.936 1.233 1.00 71.69 86 ARG A O 1
ATOM 717 N N . LEU A 1 87 ? 11.019 -6.876 1.484 1.00 78.81 87 LEU A N 1
ATOM 718 C CA . LEU A 1 87 ? 10.902 -5.532 2.032 1.00 78.81 87 LEU A CA 1
ATOM 719 C C . LEU A 1 87 ? 11.001 -5.627 3.553 1.00 78.81 87 LEU A C 1
ATOM 721 O O . LEU A 1 87 ? 10.254 -6.384 4.175 1.00 78.81 87 LEU A O 1
ATOM 725 N N . SER A 1 88 ? 11.929 -4.892 4.162 1.00 79.12 88 SER A N 1
ATOM 726 C CA . SER A 1 88 ? 11.973 -4.798 5.623 1.00 79.12 88 SER A CA 1
ATOM 727 C C . SER A 1 88 ? 10.993 -3.731 6.100 1.00 79.12 88 SER A C 1
ATOM 729 O O . SER A 1 88 ? 10.694 -2.781 5.381 1.00 79.12 88 SER A O 1
ATOM 731 N N . GLU A 1 89 ? 10.536 -3.816 7.349 1.00 75.31 89 GLU A N 1
ATOM 732 C CA . GLU A 1 89 ? 9.689 -2.760 7.922 1.00 75.31 89 GLU A CA 1
ATOM 733 C C . GLU A 1 89 ? 10.355 -1.377 7.877 1.00 75.31 89 GLU A C 1
ATOM 735 O O . GLU A 1 89 ? 9.666 -0.376 7.707 1.00 75.31 89 GLU A O 1
ATOM 740 N N . ASP A 1 90 ? 11.685 -1.308 7.990 1.00 79.19 90 ASP A N 1
ATOM 741 C CA . ASP A 1 90 ? 12.439 -0.057 7.857 1.00 79.19 90 ASP A CA 1
ATOM 742 C C . ASP A 1 90 ? 12.397 0.523 6.438 1.00 79.19 90 ASP A C 1
ATOM 744 O O . ASP A 1 90 ? 12.244 1.735 6.292 1.00 79.19 90 ASP A O 1
ATOM 748 N N . ASP A 1 91 ? 12.421 -0.321 5.400 1.00 78.12 91 ASP A N 1
ATOM 749 C CA . ASP A 1 91 ? 12.224 0.123 4.014 1.00 78.12 91 ASP A CA 1
ATOM 750 C C . ASP A 1 91 ? 10.825 0.715 3.812 1.00 78.12 91 ASP A C 1
ATOM 752 O O . ASP A 1 91 ? 10.641 1.592 2.975 1.00 78.12 91 ASP A O 1
ATOM 756 N N . LEU A 1 92 ? 9.839 0.251 4.583 1.00 81.06 92 LEU A N 1
ATOM 757 C CA . LEU A 1 92 ? 8.454 0.703 4.486 1.00 81.06 92 LEU A CA 1
ATOM 758 C C . LEU A 1 92 ? 8.172 1.975 5.298 1.00 81.06 92 LEU A C 1
ATOM 760 O O . LEU A 1 92 ? 7.232 2.700 4.982 1.00 81.06 92 LEU A O 1
ATOM 764 N N . LYS A 1 93 ? 8.981 2.285 6.320 1.00 80.00 93 LYS A N 1
ATOM 765 C CA . LYS A 1 93 ? 8.812 3.486 7.165 1.00 80.00 93 LYS A CA 1
ATOM 766 C C . LYS A 1 93 ? 8.993 4.797 6.407 1.00 80.00 93 LYS A C 1
ATOM 768 O O . LYS A 1 93 ? 8.521 5.828 6.882 1.00 80.00 93 LYS A O 1
ATOM 773 N N . VAL A 1 94 ? 9.691 4.780 5.272 1.00 82.12 94 VAL A N 1
ATOM 774 C CA . VAL A 1 94 ? 9.893 5.993 4.469 1.00 82.12 94 VAL A CA 1
ATOM 775 C C . VAL A 1 94 ? 8.614 6.423 3.754 1.00 82.12 94 VAL A C 1
ATOM 777 O O . VAL A 1 94 ? 8.485 7.607 3.464 1.00 82.12 94 VAL A O 1
ATOM 780 N N . PHE A 1 95 ? 7.667 5.498 3.550 1.00 81.25 95 PHE A N 1
ATOM 781 C CA . PHE A 1 95 ? 6.402 5.750 2.870 1.00 81.25 95 PHE A CA 1
ATOM 782 C C . PHE A 1 95 ? 5.301 6.129 3.866 1.00 81.25 95 PHE A C 1
ATOM 784 O O . PHE A 1 95 ? 4.646 5.267 4.460 1.00 81.25 95 PHE A O 1
ATOM 791 N N . ASN A 1 96 ? 5.087 7.430 4.046 1.00 83.44 96 ASN A N 1
ATOM 792 C CA . ASN A 1 96 ? 4.076 8.000 4.944 1.00 83.44 96 ASN A CA 1
ATOM 793 C C . ASN A 1 96 ? 2.965 8.750 4.193 1.00 83.44 96 ASN A C 1
ATOM 795 O O . ASN A 1 96 ? 2.146 9.439 4.805 1.00 83.44 96 ASN A O 1
ATOM 799 N N . GLY A 1 97 ? 2.945 8.627 2.871 1.00 88.81 97 GLY A N 1
ATOM 800 C CA . GLY A 1 97 ? 1.911 9.141 1.995 1.00 88.81 97 GLY A CA 1
ATOM 801 C C . GLY A 1 97 ? 0.618 8.332 2.029 1.00 88.81 97 GLY A C 1
ATOM 802 O O . GLY A 1 97 ? 0.431 7.397 2.817 1.00 88.81 97 GLY A O 1
ATOM 803 N N . THR A 1 98 ? -0.288 8.716 1.143 1.00 91.38 98 THR A N 1
ATOM 804 C CA . THR A 1 98 ? -1.608 8.113 0.996 1.00 91.38 98 THR A CA 1
ATOM 805 C C . THR A 1 98 ? -1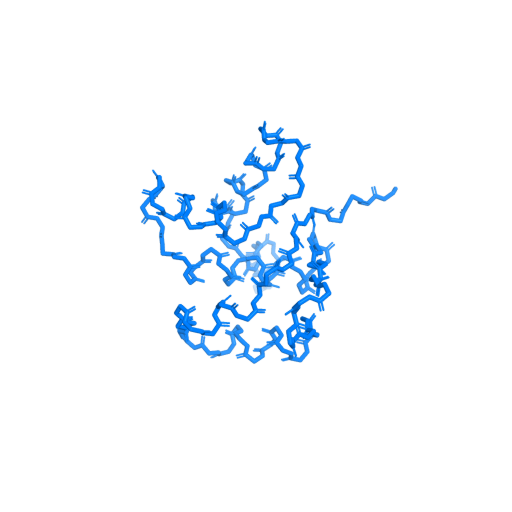.701 7.286 -0.279 1.00 91.38 98 THR A C 1
ATOM 807 O O . THR A 1 98 ? -1.042 7.555 -1.280 1.00 91.38 98 THR A O 1
ATOM 810 N N . TRP A 1 99 ? -2.543 6.263 -0.237 1.00 92.75 99 TRP A N 1
ATOM 811 C CA . TRP A 1 99 ? -2.773 5.316 -1.314 1.00 92.75 99 TRP A CA 1
ATOM 812 C C . TRP A 1 99 ? -4.235 5.374 -1.707 1.00 92.75 99 TRP A C 1
ATOM 814 O O . TRP A 1 99 ? -5.127 5.253 -0.862 1.00 92.75 99 TRP A O 1
ATOM 824 N N . MET A 1 100 ? -4.489 5.552 -2.994 1.00 93.00 100 MET A N 1
ATOM 825 C CA . MET A 1 100 ? -5.845 5.623 -3.517 1.00 93.00 100 MET A CA 1
ATOM 826 C C . MET A 1 100 ? -5.929 4.943 -4.881 1.00 93.00 100 MET A C 1
ATOM 828 O O . MET A 1 100 ? -4.956 4.979 -5.635 1.00 93.00 100 MET A O 1
ATOM 832 N N . PRO A 1 101 ? -7.065 4.316 -5.218 1.00 92.38 101 PRO A N 1
ATOM 833 C CA . PRO A 1 101 ? -7.270 3.805 -6.561 1.00 92.38 101 PRO A CA 1
ATOM 834 C C . PRO A 1 101 ? -7.232 4.969 -7.555 1.00 92.38 101 PRO A C 1
ATOM 836 O O . PRO A 1 101 ? -7.810 6.029 -7.297 1.00 92.38 101 PRO A O 1
ATOM 839 N N . ILE A 1 102 ? -6.587 4.763 -8.703 1.00 88.19 102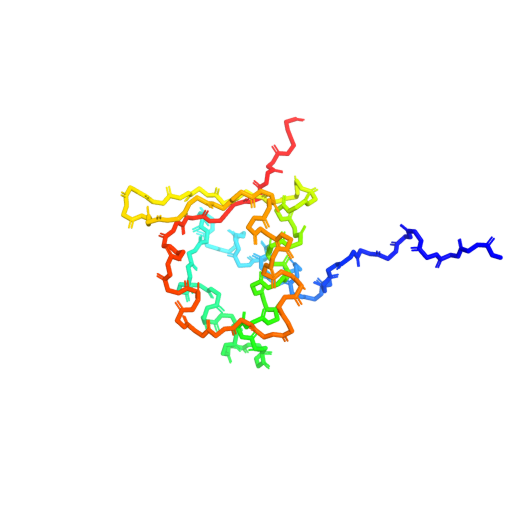 ILE A N 1
ATOM 840 C CA . ILE A 1 102 ? -6.723 5.687 -9.828 1.00 88.19 102 ILE A CA 1
ATOM 841 C C . ILE A 1 102 ? -8.125 5.431 -10.368 1.00 88.19 102 ILE A C 1
ATOM 843 O O . ILE A 1 102 ? -8.375 4.440 -11.052 1.00 88.19 102 ILE A O 1
ATOM 847 N N . GLN A 1 103 ? -9.093 6.257 -9.970 1.00 67.50 103 GLN A N 1
ATOM 848 C CA . GLN A 1 103 ? -10.401 6.208 -10.604 1.00 67.50 103 GLN A CA 1
ATOM 849 C C . GLN A 1 103 ? -10.204 6.661 -12.047 1.00 67.50 103 GLN A C 1
ATOM 851 O O . GLN A 1 103 ? -9.952 7.839 -12.299 1.00 67.50 103 GLN A O 1
ATOM 856 N N . GLY A 1 104 ? -10.260 5.704 -12.976 1.00 49.47 104 GLY A N 1
ATOM 857 C CA . GLY A 1 104 ? -10.402 6.005 -14.392 1.00 49.47 104 GLY A CA 1
ATOM 858 C C . GLY A 1 104 ? -11.584 6.954 -14.547 1.00 49.47 104 GLY A C 1
ATOM 859 O O . GLY A 1 104 ? -12.686 6.637 -14.096 1.00 49.47 104 GLY A O 1
ATOM 860 N N . SER A 1 105 ? -11.307 8.149 -15.065 1.00 35.03 105 SER A N 1
ATOM 861 C CA . SER A 1 105 ? -12.340 9.101 -15.479 1.00 35.03 105 SER A CA 1
ATOM 862 C C . SER A 1 105 ? -13.223 8.511 -16.572 1.00 35.03 105 SER A C 1
ATOM 864 O O . SER A 1 105 ? -12.711 7.674 -17.351 1.00 35.03 105 SER A O 1
#

Secondary structure (DSSP, 8-state):
----SSS-SS-HHHHHHHHHHHHHHTS-B-HHHHHHHHHHTT--HHHHHHHHHHHHHTTSEEEE--TT-SS---HHHHHHHHHSS---HHHHTT--SEEEE----

Radius of gyration: 13.63 Å; Cα contacts (8 Å, |Δi|>4): 104; chains: 1; bounding box: 29×38×37 Å

Nearest PDB structures (foldseek):
  5ey2-assembly1_C  TM=5.506E-01  e=1.504E+00  Bacillus cereus ATCC 14579
  5ey0-assembly1_B  TM=6.565E-01  e=2.919E+00  Staphylococcus aureus subsp. aureus Mu3
  4r1h-assembly1_B  TM=4.476E-01  e=2.293E+00  Listeria monocytogenes EGD-e
  8c7u-assembly1_B  TM=5.347E-01  e=4.729E+00  Enterococcus faecalis V583
  5ey2-assembly1_B  TM=5.094E-01  e=5.667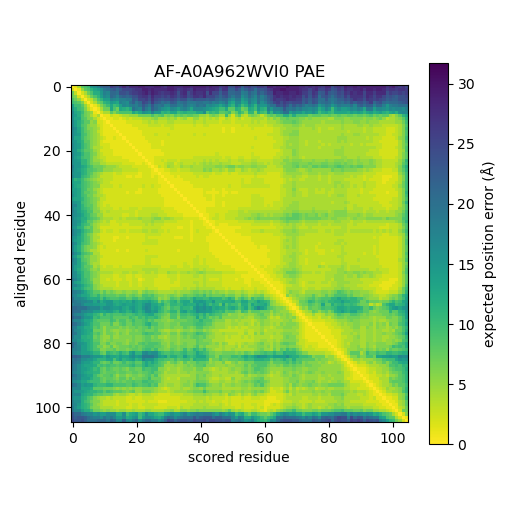E+00  Bacillus cereus ATCC 14579

Mean predicted aligned error: 6.57 Å

pLDDT: mean 81.98, std 13.84, range [35.03, 94.12]

Foldseek 3Di:
DDPPPPDQPADPVLVVLVVVLCVVVVDFDWLVSLVVVCVVVVHDSLSSVLRLLSCVLVLQKDWDADPQQPDDSDNVVSVVSNPPPDDDVVNVVSGGTTMDTPPDD

Sequence (105 aa):
MQADDDMPRWDEAIAGMVKEEFRNKNAPLVMTDFRRLAKDYDFRLDDIMETMFLMVMHEAWAYQASASDQKELTHETLIEYCTKKRLSEDDLKVFNGTWMPIQGS